Protein AF-A0A842PB74-F1 (afdb_monomer)

Secondary structure (DSSP, 8-state):
---S-TTHHHHHHHHHHHHHHHIIIIIIT-TTTTTTTSSSPTTEEE-HHHHHHHHTT----TTTTEEESSS--HHHHHHHHHHHHHHHHHHHHHHS-----------HHHHHHHHHTT-S---------

Structure (mmCIF, N/CA/C/O backbone):
data_AF-A0A842PB74-F1
#
_entry.id   AF-A0A842PB74-F1
#
loop_
_atom_site.group_PDB
_atom_site.id
_atom_site.type_symbol
_atom_site.label_atom_id
_atom_site.label_alt_id
_atom_site.label_comp_id
_atom_site.label_asym_id
_atom_site.label_entity_id
_atom_site.label_seq_id
_atom_site.pdbx_PDB_ins_code
_atom_site.Cartn_x
_atom_site.Cartn_y
_atom_site.Cartn_z
_atom_site.occupancy
_atom_site.B_iso_or_equiv
_atom_site.auth_seq_id
_atom_site.auth_comp_id
_atom_site.auth_asym_id
_atom_site.auth_atom_id
_atom_site.pdbx_PDB_model_num
ATOM 1 N N . MET A 1 1 ? -29.429 -6.306 19.515 1.00 46.97 1 MET A N 1
ATOM 2 C CA . MET A 1 1 ? -29.086 -6.048 18.100 1.00 46.97 1 MET A CA 1
ATOM 3 C C . MET A 1 1 ? -27.873 -6.904 17.783 1.00 46.97 1 MET A C 1
ATOM 5 O O . MET A 1 1 ? -26.848 -6.695 18.416 1.00 46.97 1 MET A O 1
ATOM 9 N N . GLU A 1 2 ? -27.993 -7.893 16.896 1.00 45.75 2 GLU A N 1
ATOM 10 C CA . GLU A 1 2 ? -26.841 -8.689 16.450 1.00 45.75 2 GLU A CA 1
ATOM 11 C C . GLU A 1 2 ? -25.782 -7.788 15.799 1.00 45.75 2 GLU A C 1
ATOM 13 O O . GLU A 1 2 ? -26.094 -6.897 15.002 1.00 45.75 2 GLU A O 1
ATOM 18 N N . ARG A 1 3 ? -24.510 -8.011 16.144 1.00 55.44 3 ARG A N 1
ATOM 19 C CA . ARG A 1 3 ? -23.367 -7.341 15.514 1.00 55.44 3 ARG A CA 1
ATOM 20 C C . ARG A 1 3 ? -23.298 -7.771 14.049 1.00 55.44 3 ARG A C 1
ATOM 22 O O . ARG A 1 3 ? -22.819 -8.858 13.754 1.00 55.44 3 ARG A O 1
ATOM 29 N N . ARG A 1 4 ? -23.727 -6.908 13.122 1.00 57.62 4 ARG A N 1
ATOM 30 C CA . ARG A 1 4 ? -23.711 -7.231 11.684 1.00 57.62 4 ARG A CA 1
ATOM 31 C C . ARG A 1 4 ? -22.287 -7.459 11.140 1.00 57.62 4 ARG A C 1
ATOM 33 O O . ARG A 1 4 ? -22.146 -8.208 10.187 1.00 57.62 4 ARG A O 1
ATOM 40 N N . TYR A 1 5 ? -21.243 -6.881 11.765 1.00 62.47 5 TYR A N 1
ATOM 41 C CA . TYR A 1 5 ? -19.832 -7.047 11.355 1.00 62.47 5 TYR A CA 1
ATOM 42 C C . TYR A 1 5 ? -18.821 -6.913 12.522 1.00 62.47 5 TYR A C 1
ATOM 44 O O . TYR A 1 5 ? -18.108 -5.912 12.608 1.00 62.47 5 TYR A O 1
ATOM 52 N N . PRO A 1 6 ? -18.692 -7.910 13.419 1.00 65.00 6 PRO A N 1
ATOM 53 C CA . PRO A 1 6 ? -17.820 -7.824 14.602 1.00 65.00 6 PRO A CA 1
ATOM 54 C C . PRO A 1 6 ? -16.317 -7.703 14.283 1.00 65.00 6 PRO A C 1
ATOM 56 O O . PRO A 1 6 ? -15.536 -7.313 15.144 1.00 65.00 6 PRO A O 1
ATOM 59 N N . ASN A 1 7 ? -15.901 -8.019 13.052 1.00 80.25 7 ASN A N 1
ATOM 60 C CA . ASN A 1 7 ? -14.490 -8.129 12.669 1.00 80.25 7 ASN A CA 1
ATOM 61 C C . ASN A 1 7 ? -14.027 -7.077 11.649 1.00 80.25 7 ASN A C 1
ATOM 63 O O . ASN A 1 7 ? -12.907 -7.181 11.149 1.00 80.25 7 ASN A O 1
ATOM 67 N N . ILE A 1 8 ? -14.842 -6.062 11.339 1.00 86.56 8 ILE A N 1
ATOM 68 C CA . ILE A 1 8 ? -14.505 -5.092 10.284 1.00 86.56 8 ILE A CA 1
ATOM 69 C C . ILE A 1 8 ? -13.214 -4.317 10.584 1.00 86.56 8 ILE A C 1
ATOM 71 O O . ILE A 1 8 ? -12.393 -4.128 9.692 1.00 86.56 8 ILE A O 1
ATOM 75 N N . GLY A 1 9 ? -12.978 -3.965 11.854 1.00 87.69 9 GLY A N 1
ATOM 76 C CA . GLY A 1 9 ? -11.744 -3.301 12.279 1.00 87.69 9 GLY A CA 1
ATOM 77 C C . GLY A 1 9 ? -10.500 -4.177 12.103 1.00 87.69 9 GLY A C 1
ATOM 78 O O . GLY A 1 9 ? -9.473 -3.705 11.623 1.00 87.69 9 GLY A O 1
ATOM 79 N N . LYS A 1 10 ? -10.604 -5.474 12.423 1.00 90.06 10 LYS A N 1
ATOM 80 C CA . LYS A 1 10 ? -9.505 -6.443 12.261 1.00 90.06 10 LYS A CA 1
ATOM 81 C C . LYS A 1 10 ? -9.187 -6.692 10.787 1.00 90.06 10 LYS A C 1
ATOM 83 O O . LYS A 1 10 ? -8.019 -6.712 10.411 1.00 90.06 10 LYS A O 1
ATOM 88 N N . LEU A 1 11 ? -10.218 -6.845 9.954 1.00 92.31 11 LEU A N 1
ATOM 89 C CA . LEU A 1 11 ? -10.051 -7.029 8.513 1.00 92.31 11 LEU A CA 1
ATOM 90 C C . LEU A 1 11 ? -9.401 -5.799 7.869 1.00 92.31 11 LEU A C 1
ATOM 92 O O . LEU A 1 11 ? -8.438 -5.935 7.120 1.00 92.31 11 LEU A O 1
ATOM 96 N N . ALA A 1 12 ? -9.889 -4.600 8.197 1.00 93.62 12 ALA A N 1
ATOM 97 C CA . ALA A 1 12 ? -9.322 -3.354 7.691 1.00 93.62 12 ALA A CA 1
ATOM 98 C C . ALA A 1 12 ? -7.859 -3.168 8.127 1.00 93.62 12 ALA A C 1
ATOM 100 O O . ALA A 1 12 ? -7.034 -2.738 7.321 1.00 93.62 12 ALA A O 1
ATOM 101 N N . LEU A 1 13 ? -7.515 -3.558 9.363 1.00 94.69 13 LEU A N 1
ATOM 102 C CA . LEU A 1 13 ? -6.134 -3.532 9.846 1.00 94.69 13 LEU A CA 1
ATOM 103 C C . LEU A 1 13 ? -5.237 -4.467 9.030 1.00 94.69 13 LEU A C 1
ATOM 105 O O . LEU A 1 13 ? -4.157 -4.061 8.609 1.00 94.69 13 LEU A O 1
ATOM 109 N N . LEU A 1 14 ? -5.692 -5.697 8.779 1.00 95.31 14 LEU A N 1
ATOM 110 C CA . LEU A 1 14 ? -4.938 -6.671 7.992 1.00 95.31 14 LEU A CA 1
ATOM 111 C C . LEU A 1 14 ? -4.679 -6.158 6.570 1.00 95.31 14 LEU A C 1
ATOM 113 O O . LEU A 1 14 ? -3.546 -6.223 6.101 1.00 95.31 14 LEU A O 1
ATOM 117 N N . ILE A 1 15 ? -5.691 -5.569 5.926 1.00 95.50 15 ILE A N 1
ATOM 118 C CA . ILE A 1 15 ? -5.545 -4.952 4.600 1.00 95.50 15 ILE A CA 1
ATOM 119 C C . ILE A 1 15 ? -4.518 -3.812 4.637 1.00 95.50 15 ILE A C 1
ATOM 121 O O . ILE A 1 15 ? -3.639 -3.758 3.777 1.00 95.50 15 ILE A O 1
ATOM 125 N N . SER A 1 16 ? -4.591 -2.934 5.642 1.00 96.38 16 SER A N 1
ATOM 126 C CA . SER A 1 16 ? -3.650 -1.819 5.796 1.00 96.38 16 SER A CA 1
ATOM 127 C C . SER A 1 16 ? -2.206 -2.303 5.971 1.00 96.38 16 SER A C 1
ATOM 129 O O . SER A 1 16 ? -1.299 -1.811 5.300 1.00 96.38 16 SER A O 1
ATOM 131 N N . ILE A 1 17 ? -1.990 -3.340 6.788 1.00 96.12 17 ILE A N 1
ATOM 132 C CA . ILE A 1 17 ? -0.674 -3.975 6.961 1.00 96.12 17 ILE A CA 1
ATOM 133 C C . ILE A 1 17 ? -0.177 -4.564 5.636 1.00 96.12 17 ILE A C 1
ATOM 135 O O . ILE A 1 17 ? 0.979 -4.357 5.270 1.00 96.12 17 ILE A O 1
ATOM 139 N N . SER A 1 18 ? -1.030 -5.265 4.886 1.00 94.31 18 SER A N 1
ATOM 140 C CA 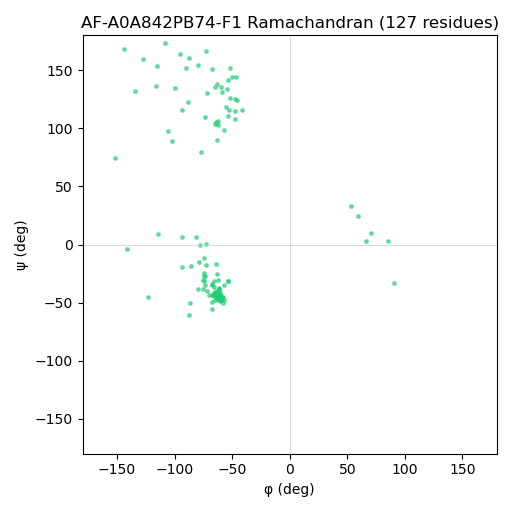. SER A 1 18 ? -0.650 -5.808 3.578 1.00 94.31 18 SER A CA 1
ATOM 141 C C . SER A 1 18 ? -0.258 -4.709 2.586 1.00 94.31 18 SER A C 1
ATOM 143 O O . SER A 1 18 ? 0.723 -4.864 1.861 1.00 94.31 18 SER A O 1
ATOM 145 N N . GLN A 1 19 ? -0.974 -3.581 2.572 1.00 94.75 19 GLN A N 1
ATOM 146 C CA . GLN A 1 19 ? -0.645 -2.429 1.725 1.00 94.75 19 GLN A CA 1
ATOM 147 C C . GLN A 1 19 ? 0.686 -1.787 2.135 1.00 94.75 19 GLN A C 1
ATOM 149 O O . GLN A 1 19 ? 1.511 -1.498 1.267 1.00 94.75 19 GLN A O 1
ATOM 154 N N . PHE A 1 20 ? 0.928 -1.632 3.440 1.00 95.25 20 PHE A N 1
ATOM 155 C CA . PHE A 1 20 ? 2.206 -1.156 3.971 1.00 95.25 20 PHE A CA 1
ATOM 156 C C . PHE A 1 20 ? 3.368 -2.052 3.530 1.00 95.25 20 PHE A C 1
ATOM 158 O O . PHE A 1 20 ? 4.353 -1.561 2.978 1.00 95.25 20 PHE A O 1
ATOM 165 N N . LEU A 1 21 ? 3.234 -3.369 3.710 1.00 94.00 21 LEU A N 1
ATOM 166 C CA . LEU A 1 21 ? 4.244 -4.335 3.276 1.00 94.00 21 LEU A CA 1
ATOM 167 C C . LEU A 1 21 ? 4.449 -4.295 1.760 1.00 94.00 21 LEU A C 1
ATOM 169 O O . LEU A 1 21 ? 5.585 -4.373 1.306 1.00 94.00 21 LEU A O 1
ATOM 173 N N . GLY A 1 22 ? 3.385 -4.115 0.976 1.00 91.38 22 GLY A N 1
ATOM 174 C CA . GLY A 1 22 ? 3.485 -3.928 -0.469 1.00 91.38 22 GLY A CA 1
ATOM 175 C C . GLY A 1 22 ? 4.325 -2.704 -0.840 1.00 91.38 22 GLY A C 1
ATOM 176 O O . GLY A 1 22 ? 5.241 -2.812 -1.651 1.00 91.38 22 GLY A O 1
ATOM 177 N N . ILE A 1 23 ? 4.074 -1.551 -0.217 1.00 92.56 23 ILE A N 1
ATOM 178 C CA . ILE A 1 23 ? 4.850 -0.324 -0.463 1.00 92.56 23 ILE A CA 1
ATOM 179 C C . ILE A 1 23 ? 6.308 -0.502 -0.026 1.00 92.56 23 ILE A C 1
ATOM 181 O O . ILE A 1 23 ? 7.218 -0.135 -0.766 1.00 92.56 23 ILE A O 1
ATOM 185 N N . LEU A 1 24 ? 6.545 -1.087 1.146 1.00 92.25 24 LEU A N 1
ATOM 186 C CA . LEU A 1 24 ? 7.890 -1.272 1.681 1.00 92.25 24 LEU A CA 1
ATOM 187 C C . LEU A 1 24 ? 8.702 -2.273 0.848 1.00 92.25 24 LEU A C 1
ATOM 189 O O . LEU A 1 24 ? 9.784 -1.946 0.365 1.00 92.25 24 LEU A O 1
ATOM 193 N N . LEU A 1 25 ? 8.183 -3.487 0.669 1.00 91.06 25 LEU A N 1
ATOM 194 C CA . LEU A 1 25 ? 8.918 -4.592 0.055 1.00 91.06 25 LEU A CA 1
ATOM 195 C C . LEU A 1 25 ? 9.044 -4.438 -1.462 1.00 91.06 25 LEU A C 1
ATOM 197 O O . LEU A 1 25 ? 10.096 -4.764 -2.004 1.00 91.06 25 LEU A O 1
ATOM 201 N N . ASN A 1 26 ? 8.008 -3.943 -2.144 1.00 90.38 26 ASN A N 1
ATOM 202 C CA . ASN A 1 26 ? 8.068 -3.682 -3.583 1.00 90.38 26 ASN A CA 1
ATOM 203 C C . ASN A 1 26 ? 8.612 -2.280 -3.852 1.00 90.38 26 ASN A C 1
ATOM 205 O O . ASN A 1 26 ? 9.655 -2.130 -4.473 1.00 90.38 26 ASN A O 1
ATOM 209 N N . GLY A 1 27 ? 7.920 -1.251 -3.363 1.00 87.38 27 GLY A N 1
ATOM 210 C CA . GLY A 1 27 ? 8.163 0.137 -3.754 1.00 87.38 27 GLY A CA 1
ATOM 211 C C . GLY A 1 27 ? 9.504 0.705 -3.295 1.00 87.38 27 GLY A C 1
ATOM 212 O O . GLY A 1 27 ? 10.244 1.273 -4.099 1.00 87.38 27 GLY A O 1
ATOM 213 N N . ILE A 1 28 ? 9.822 0.540 -2.010 1.00 88.31 28 ILE A N 1
ATOM 214 C CA . ILE A 1 28 ? 11.026 1.114 -1.392 1.00 88.31 28 ILE A CA 1
ATOM 215 C C . ILE A 1 28 ? 12.229 0.189 -1.571 1.00 88.31 28 ILE A C 1
ATOM 217 O O . ILE A 1 28 ? 13.282 0.640 -2.009 1.00 88.31 28 ILE A O 1
ATOM 221 N N . LEU A 1 29 ? 12.078 -1.095 -1.234 1.00 87.50 29 LEU A N 1
ATOM 222 C CA . LEU A 1 29 ? 13.207 -2.024 -1.170 1.00 87.50 29 LEU A CA 1
ATOM 223 C C . LEU A 1 29 ? 13.442 -2.812 -2.469 1.00 87.50 29 LEU A C 1
ATOM 225 O O . LEU A 1 29 ? 14.527 -3.361 -2.643 1.00 87.50 29 LEU A O 1
ATOM 229 N N . GLY A 1 30 ? 12.453 -2.914 -3.366 1.00 84.44 30 GLY A N 1
ATOM 230 C CA . GLY A 1 30 ? 12.575 -3.724 -4.589 1.00 84.44 30 GLY A CA 1
ATOM 231 C C . GLY A 1 30 ? 12.846 -5.213 -4.321 1.00 84.44 30 GLY A C 1
ATOM 232 O O . GLY A 1 30 ? 13.440 -5.908 -5.145 1.00 84.44 30 GLY A O 1
ATOM 233 N N . LEU A 1 31 ? 12.462 -5.707 -3.140 1.00 82.81 31 LEU A N 1
ATOM 234 C CA . LEU A 1 31 ? 12.681 -7.088 -2.705 1.00 82.81 31 LEU A CA 1
ATOM 235 C C . LEU A 1 31 ? 11.663 -8.041 -3.315 1.00 82.81 31 LEU A C 1
ATOM 237 O O . LEU A 1 31 ? 12.005 -9.163 -3.673 1.00 82.81 31 LEU A O 1
ATOM 241 N N . PHE A 1 32 ? 10.413 -7.609 -3.445 1.00 76.94 32 PHE A N 1
ATOM 242 C CA . PHE A 1 32 ? 9.342 -8.455 -3.953 1.00 76.94 32 PHE A CA 1
ATOM 243 C C . PHE A 1 32 ? 8.508 -7.707 -4.991 1.00 76.94 32 PHE A C 1
ATOM 245 O O . PHE A 1 32 ? 8.075 -6.601 -4.694 1.00 76.94 32 PHE A O 1
ATOM 252 N N . PRO A 1 33 ? 8.208 -8.301 -6.160 1.00 74.06 33 PRO A N 1
ATOM 253 C CA . PRO A 1 33 ? 8.552 -9.663 -6.574 1.00 74.06 33 PRO A CA 1
ATOM 254 C C . PRO A 1 33 ? 9.951 -9.809 -7.201 1.00 74.06 33 PRO A C 1
ATOM 256 O O . PRO A 1 33 ? 10.453 -10.928 -7.229 1.00 74.06 33 PRO A O 1
ATOM 259 N N . ALA A 1 34 ? 10.602 -8.732 -7.666 1.00 75.94 34 ALA A N 1
ATOM 260 C CA . ALA A 1 34 ? 11.858 -8.816 -8.434 1.00 75.94 34 ALA A CA 1
ATOM 261 C C . ALA A 1 34 ? 12.991 -9.548 -7.698 1.00 75.94 34 ALA A C 1
ATOM 263 O O . ALA A 1 34 ? 13.632 -10.424 -8.261 1.00 75.94 34 ALA A O 1
ATOM 264 N N . GLY A 1 35 ? 13.228 -9.212 -6.428 1.00 68.56 35 GLY A N 1
ATOM 265 C CA . GLY A 1 35 ? 14.336 -9.767 -5.649 1.00 68.56 35 GLY A CA 1
ATOM 266 C C . GLY A 1 35 ? 14.154 -11.215 -5.182 1.00 68.56 35 GLY A C 1
ATOM 267 O O . GLY A 1 35 ? 15.127 -11.802 -4.711 1.00 68.56 35 GLY A O 1
ATOM 268 N N . LEU A 1 36 ? 12.949 -11.787 -5.301 1.00 70.25 36 LEU A N 1
ATOM 269 C CA . LEU A 1 36 ? 12.617 -13.109 -4.753 1.00 70.25 36 LEU A CA 1
ATOM 270 C C . LEU A 1 36 ? 12.108 -14.109 -5.796 1.00 70.25 36 LEU A C 1
ATOM 272 O O . LEU A 1 36 ? 12.517 -15.265 -5.760 1.00 70.25 36 LEU A O 1
ATOM 276 N N . ILE A 1 37 ? 11.203 -13.701 -6.689 1.00 73.12 37 ILE A N 1
ATOM 277 C CA . ILE A 1 37 ? 10.473 -14.632 -7.575 1.00 73.12 37 ILE A CA 1
ATOM 278 C C . ILE A 1 37 ? 10.249 -14.108 -9.003 1.00 73.12 37 ILE A C 1
ATOM 280 O O . ILE A 1 37 ? 9.669 -14.807 -9.829 1.00 73.12 37 ILE A O 1
ATOM 284 N N . GLY A 1 38 ? 10.643 -12.869 -9.298 1.00 66.81 38 GLY A N 1
ATOM 285 C CA . GLY A 1 38 ? 10.405 -12.222 -10.585 1.00 66.81 38 GLY A CA 1
ATOM 286 C C . GLY A 1 38 ? 11.578 -12.351 -11.556 1.00 66.81 38 GLY A C 1
ATOM 287 O O . GLY A 1 38 ? 12.709 -12.607 -11.164 1.00 66.81 3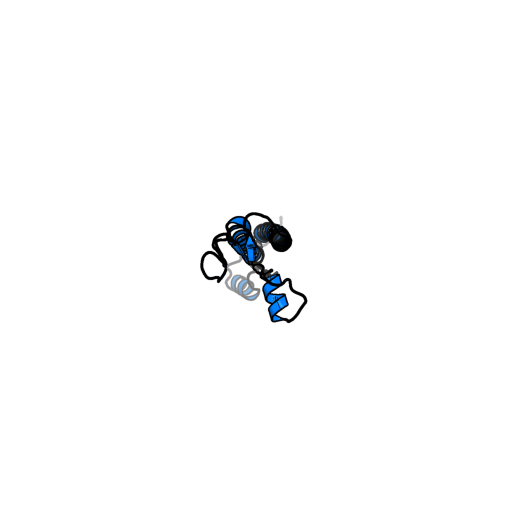8 GLY A O 1
ATOM 288 N N . SER A 1 39 ? 11.310 -12.082 -12.833 1.00 70.69 39 SER A N 1
ATOM 289 C CA . SER A 1 39 ? 12.334 -11.911 -13.874 1.00 70.69 39 SER A CA 1
ATOM 290 C C . SER A 1 39 ? 12.965 -10.507 -13.885 1.00 70.69 39 SER A C 1
ATOM 292 O O . SER A 1 39 ? 13.666 -10.160 -14.832 1.00 70.69 39 SER A O 1
ATOM 294 N N . GLY A 1 40 ? 12.635 -9.665 -12.901 1.00 70.31 40 GLY A N 1
ATOM 295 C CA . GLY A 1 40 ? 13.190 -8.323 -12.750 1.00 70.31 40 GLY A CA 1
ATOM 296 C C . GLY A 1 40 ? 14.579 -8.364 -12.118 1.00 70.31 40 GLY A C 1
ATOM 297 O O . GLY A 1 40 ? 14.911 -9.288 -11.376 1.00 70.31 40 GLY A O 1
ATOM 298 N N . SER A 1 41 ? 15.393 -7.349 -12.384 1.00 78.50 41 SER A N 1
ATOM 299 C CA . SER A 1 41 ? 16.695 -7.199 -11.730 1.00 78.50 41 SER A CA 1
ATOM 300 C C . SER A 1 41 ? 16.521 -6.886 -10.241 1.00 78.50 41 SER A C 1
ATOM 302 O O . SER A 1 41 ? 15.548 -6.251 -9.830 1.00 78.50 41 SER A O 1
ATOM 304 N N . ARG A 1 42 ? 17.490 -7.289 -9.407 1.00 75.50 42 ARG A N 1
ATOM 305 C CA . ARG A 1 42 ? 17.513 -6.897 -7.987 1.00 75.50 42 ARG A CA 1
ATOM 306 C C . ARG A 1 42 ? 17.436 -5.374 -7.857 1.00 75.50 42 ARG A C 1
ATOM 308 O O . ARG A 1 42 ? 18.164 -4.666 -8.545 1.00 75.50 42 ARG A O 1
ATOM 315 N N . GLY A 1 43 ? 16.574 -4.889 -6.963 1.00 81.56 43 GLY A N 1
ATOM 316 C CA . GLY A 1 43 ? 16.339 -3.454 -6.771 1.00 81.56 43 GLY A CA 1
ATOM 317 C C . GLY A 1 43 ? 15.302 -2.854 -7.723 1.00 81.56 43 GLY A C 1
ATOM 318 O O . GLY A 1 43 ? 15.042 -1.656 -7.652 1.00 81.56 43 GLY A O 1
ATOM 319 N N . GLN A 1 44 ? 14.677 -3.665 -8.581 1.00 86.44 44 GLN A N 1
ATOM 320 C CA . GLN A 1 44 ? 13.506 -3.247 -9.341 1.00 86.44 44 GLN A CA 1
ATOM 321 C C . GLN A 1 44 ? 12.219 -3.559 -8.585 1.00 86.44 44 GLN A C 1
ATOM 323 O O . GLN A 1 44 ? 12.121 -4.511 -7.813 1.00 86.44 44 GLN A O 1
ATOM 328 N N . LYS A 1 45 ? 11.197 -2.759 -8.853 1.00 89.81 45 LYS A N 1
ATOM 329 C CA . LYS A 1 45 ? 9.840 -2.968 -8.364 1.00 89.81 45 LYS A CA 1
ATOM 330 C C . LYS A 1 45 ? 8.885 -3.240 -9.511 1.00 89.81 45 LYS A C 1
ATOM 332 O O . LYS A 1 45 ? 9.104 -2.795 -10.639 1.00 89.81 45 LYS A O 1
ATOM 337 N N . PHE A 1 46 ? 7.814 -3.952 -9.195 1.00 89.62 46 PHE A N 1
ATOM 338 C CA . PHE A 1 46 ? 6.816 -4.405 -10.148 1.00 89.62 46 PHE A CA 1
ATOM 339 C C . PHE A 1 46 ? 5.563 -3.525 -10.162 1.00 89.62 46 PHE A C 1
ATOM 341 O O . PHE A 1 46 ? 4.979 -3.216 -9.115 1.00 89.62 46 PHE A O 1
ATOM 348 N N . HIS A 1 47 ? 5.101 -3.194 -11.365 1.00 89.25 47 HIS A N 1
ATOM 349 C CA . HIS A 1 47 ? 3.881 -2.427 -11.619 1.00 89.25 47 HIS A CA 1
ATOM 350 C C . HIS A 1 47 ? 2.739 -3.346 -12.049 1.00 89.25 47 HIS A C 1
ATOM 352 O O . HIS A 1 47 ? 2.508 -3.569 -13.240 1.00 89.25 47 HIS A O 1
ATOM 358 N N . ILE A 1 48 ? 1.985 -3.858 -11.072 1.00 87.19 48 ILE A N 1
ATOM 359 C CA . ILE A 1 48 ? 0.860 -4.774 -11.317 1.00 87.19 48 ILE A CA 1
ATOM 360 C C . ILE A 1 48 ? -0.192 -4.174 -12.258 1.00 87.19 48 ILE A C 1
ATOM 362 O O . ILE A 1 48 ? -0.749 -4.886 -13.090 1.00 87.19 48 ILE A O 1
ATOM 366 N N . LEU A 1 49 ? -0.438 -2.861 -12.190 1.00 87.81 49 LEU A N 1
ATOM 367 C CA . LEU A 1 49 ? -1.418 -2.215 -13.066 1.00 87.81 49 LEU A CA 1
ATOM 368 C C . LEU A 1 49 ? -0.988 -2.252 -14.534 1.00 87.81 49 LEU A C 1
ATOM 370 O O . LEU A 1 49 ? -1.832 -2.439 -15.408 1.00 87.81 49 LEU A O 1
ATOM 374 N N . GLN A 1 50 ? 0.310 -2.105 -14.812 1.00 88.94 50 GLN A N 1
ATOM 375 C CA . GLN A 1 50 ? 0.826 -2.238 -16.175 1.00 88.94 50 GLN A CA 1
ATOM 376 C C . GLN A 1 50 ? 0.670 -3.680 -16.655 1.00 88.94 50 GLN A C 1
ATOM 378 O O . GLN A 1 50 ? 0.182 -3.902 -17.760 1.00 88.94 50 GLN A O 1
ATOM 383 N N . TYR A 1 51 ? 0.996 -4.657 -15.804 1.00 88.12 51 TYR A N 1
ATOM 384 C CA . TYR A 1 51 ? 0.878 -6.078 -16.135 1.00 88.12 51 TYR A CA 1
ATOM 385 C C . TYR A 1 51 ? -0.564 -6.487 -16.465 1.00 88.12 51 TYR A C 1
ATOM 387 O O . TYR A 1 51 ? -0.814 -7.171 -17.459 1.00 88.12 51 TYR A O 1
ATOM 395 N N . ILE A 1 52 ? -1.533 -6.009 -15.678 1.00 89.75 52 ILE A N 1
ATOM 396 C CA . ILE A 1 52 ? -2.958 -6.236 -15.946 1.00 89.75 52 ILE A CA 1
ATOM 397 C C . ILE A 1 52 ? -3.369 -5.578 -17.268 1.00 89.75 52 ILE A C 1
ATOM 399 O O . ILE A 1 52 ? -4.049 -6.214 -18.067 1.00 89.75 52 ILE A O 1
ATOM 403 N N . ARG A 1 53 ? -2.941 -4.336 -17.537 1.00 90.75 53 ARG A N 1
ATOM 404 C CA . ARG A 1 53 ? -3.249 -3.658 -18.810 1.00 90.75 53 ARG A CA 1
ATOM 405 C C . ARG A 1 53 ? -2.738 -4.447 -20.009 1.00 90.75 53 ARG A C 1
ATOM 407 O O . ARG A 1 53 ? -3.505 -4.651 -20.941 1.00 90.75 53 ARG A O 1
ATOM 414 N N . GLN A 1 54 ? -1.503 -4.943 -19.953 1.00 89.19 54 GLN A N 1
ATOM 415 C CA . GLN A 1 54 ? -0.959 -5.805 -21.002 1.00 89.19 54 GLN A CA 1
ATOM 416 C C . GLN A 1 54 ? -1.784 -7.090 -21.158 1.00 89.19 54 GLN A C 1
ATOM 418 O O . GLN A 1 54 ? -2.150 -7.449 -22.272 1.00 89.19 54 GLN A O 1
ATOM 423 N N . SER A 1 55 ? -2.127 -7.749 -20.047 1.00 90.50 55 SER A N 1
ATOM 424 C CA . SER A 1 55 ? -2.910 -8.996 -20.054 1.00 90.50 55 SER A CA 1
ATOM 425 C C . SER A 1 55 ? -4.312 -8.816 -20.649 1.00 90.50 55 SER A C 1
ATOM 427 O O . SER A 1 55 ? -4.857 -9.735 -21.250 1.00 90.50 55 SER A O 1
ATOM 429 N N . LEU A 1 56 ? -4.889 -7.623 -20.495 1.00 94.31 56 LEU A N 1
ATOM 430 C CA . LEU A 1 56 ? -6.193 -7.243 -21.041 1.00 94.31 56 LEU A CA 1
ATOM 431 C C . LEU A 1 56 ? -6.101 -6.555 -22.414 1.00 94.31 56 LEU A C 1
ATOM 433 O O . LEU A 1 56 ? -7.113 -6.064 -22.910 1.00 94.31 56 LEU A O 1
ATOM 437 N N . ASN A 1 57 ? -4.909 -6.490 -23.015 1.00 91.38 57 ASN A N 1
ATOM 438 C CA . ASN A 1 57 ? -4.639 -5.791 -24.274 1.00 91.38 57 ASN A CA 1
ATOM 439 C C . ASN A 1 57 ? -5.099 -4.312 -24.282 1.00 91.38 57 ASN A C 1
ATOM 441 O O . ASN A 1 57 ? -5.541 -3.773 -25.296 1.00 91.38 57 ASN A O 1
ATOM 445 N N . LEU A 1 58 ? -5.020 -3.658 -23.121 1.00 92.88 58 LEU A N 1
ATOM 446 C CA . LEU A 1 58 ? -5.261 -2.227 -22.936 1.00 92.88 58 LEU A CA 1
ATOM 447 C C . LEU A 1 58 ? -3.965 -1.439 -23.170 1.00 92.88 58 LEU A C 1
ATOM 449 O O . LEU A 1 58 ? -2.888 -2.010 -23.020 1.00 92.88 58 LEU A O 1
ATOM 453 N N . PRO A 1 59 ? -4.020 -0.119 -23.436 1.00 91.69 59 PRO A N 1
ATOM 454 C CA . PRO A 1 59 ? -2.817 0.699 -23.577 1.00 91.69 59 PRO A CA 1
ATOM 455 C C . PRO A 1 59 ? -1.860 0.553 -22.382 1.00 91.69 59 PRO A C 1
ATOM 457 O O . PRO A 1 59 ? -2.184 0.926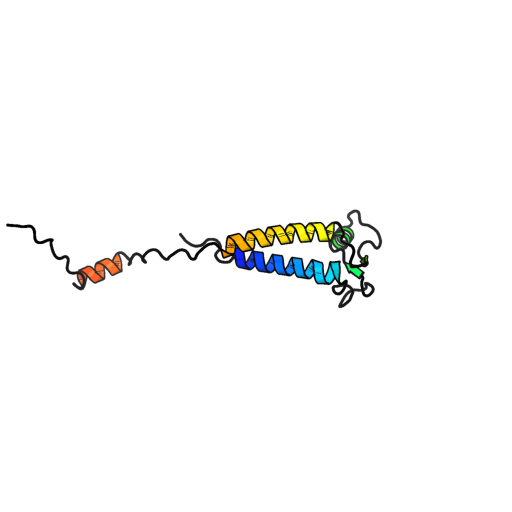 -21.248 1.00 91.69 59 PRO A O 1
ATOM 460 N N . TYR A 1 60 ? -0.669 0.020 -22.648 1.00 88.19 60 TYR A N 1
ATOM 461 C CA . TYR A 1 60 ? 0.396 -0.200 -21.672 1.00 88.19 60 TYR A CA 1
ATOM 462 C C . TYR A 1 60 ? 1.702 0.431 -22.163 1.00 88.19 60 TYR A C 1
ATOM 464 O O . TYR A 1 60 ? 1.880 0.694 -23.352 1.00 88.19 60 TYR A O 1
ATOM 472 N N . LYS A 1 61 ? 2.628 0.693 -21.238 1.00 84.06 61 LYS A N 1
ATOM 473 C CA . LYS A 1 61 ? 3.988 1.118 -21.590 1.00 84.06 61 LYS A CA 1
ATOM 474 C C . LYS A 1 61 ? 4.855 -0.124 -21.779 1.00 84.06 61 LYS A C 1
ATOM 476 O O . LYS A 1 61 ? 4.974 -0.916 -20.846 1.00 84.06 61 LYS A O 1
ATOM 481 N N . GLU A 1 62 ? 5.469 -0.286 -22.947 1.00 81.38 62 GLU A N 1
ATOM 482 C CA . GLU A 1 62 ? 6.399 -1.391 -23.201 1.00 81.38 62 GLU A CA 1
ATOM 483 C C . GLU A 1 62 ? 7.574 -1.347 -22.208 1.00 81.38 62 GLU A C 1
ATOM 485 O O . GLU A 1 62 ? 8.116 -0.280 -21.914 1.00 81.38 62 GLU A O 1
ATOM 490 N N . GLY A 1 63 ? 7.886 -2.489 -21.588 1.00 78.88 63 GLY A N 1
ATOM 491 C CA . GLY A 1 63 ? 8.850 -2.571 -20.482 1.00 78.88 63 GLY A CA 1
ATOM 492 C C . GLY A 1 63 ? 8.422 -1.861 -19.186 1.00 78.88 63 GLY A C 1
ATOM 493 O O . GLY A 1 63 ? 9.173 -1.857 -18.217 1.00 78.88 63 GLY A O 1
ATOM 494 N N . GLY A 1 64 ? 7.215 -1.291 -19.116 1.00 81.94 64 GLY A N 1
ATOM 495 C CA . GLY A 1 64 ? 6.732 -0.497 -17.981 1.00 81.94 64 GLY A CA 1
ATOM 496 C C . GLY A 1 64 ? 6.394 -1.294 -16.717 1.00 81.94 64 GLY A C 1
ATOM 497 O O . GLY A 1 64 ? 5.953 -0.704 -15.734 1.00 81.94 64 GLY A O 1
ATOM 498 N N . PHE A 1 65 ? 6.568 -2.616 -16.735 1.00 84.81 65 PHE A N 1
ATOM 499 C CA . PHE A 1 65 ? 6.317 -3.498 -15.590 1.00 84.81 65 PHE A CA 1
ATOM 500 C C . PHE A 1 65 ? 7.392 -3.376 -14.519 1.00 84.81 65 PHE A C 1
ATOM 502 O O . PHE A 1 65 ? 7.097 -3.617 -13.352 1.00 84.81 65 PHE A O 1
ATOM 509 N N . TRP A 1 66 ? 8.606 -2.990 -14.910 1.00 87.75 66 TRP A N 1
ATOM 510 C CA . TRP A 1 66 ? 9.744 -2.840 -14.017 1.00 87.75 66 TRP A CA 1
ATOM 511 C C . TRP A 1 66 ? 10.187 -1.384 -13.974 1.00 87.75 66 TRP A C 1
ATOM 513 O O . TRP A 1 66 ? 10.277 -0.709 -14.999 1.00 87.75 66 TRP A O 1
ATOM 523 N N . SER A 1 67 ? 10.479 -0.897 -12.777 1.00 87.31 67 SER A N 1
ATOM 524 C CA . SER A 1 67 ? 11.198 0.361 -12.592 1.00 87.31 67 SER A CA 1
ATOM 525 C C . SER A 1 67 ? 12.117 0.253 -11.390 1.00 87.31 67 SER A C 1
ATOM 527 O O . SER A 1 67 ? 11.960 -0.655 -10.574 1.00 87.31 67 SER A O 1
ATOM 529 N N . ASP A 1 68 ? 13.013 1.217 -11.233 1.00 87.56 68 ASP A N 1
ATOM 530 C CA . ASP A 1 68 ? 13.868 1.280 -10.053 1.00 87.56 68 ASP A CA 1
ATOM 531 C C . ASP A 1 68 ? 13.030 1.490 -8.787 1.00 87.56 68 ASP A C 1
ATOM 533 O O . ASP A 1 68 ? 12.048 2.250 -8.778 1.00 87.56 68 ASP A O 1
ATOM 537 N N . ALA A 1 69 ? 13.391 0.768 -7.728 1.00 85.62 69 ALA A N 1
ATOM 538 C CA . ALA A 1 69 ? 12.819 0.955 -6.404 1.00 85.62 69 ALA A CA 1
ATOM 539 C C . ALA A 1 69 ? 13.325 2.258 -5.756 1.00 85.62 69 ALA A C 1
ATOM 541 O O . ALA A 1 69 ? 14.248 2.916 -6.236 1.00 85.62 69 ALA A O 1
ATOM 542 N N . GLY A 1 70 ? 12.674 2.673 -4.673 1.00 82.62 70 GLY A N 1
ATOM 543 C CA . GLY A 1 70 ? 13.020 3.870 -3.901 1.00 82.62 70 GLY A CA 1
ATOM 544 C C . GLY A 1 70 ? 12.308 5.148 -4.356 1.00 82.62 70 GLY A C 1
ATOM 545 O O . GLY A 1 70 ? 11.934 5.963 -3.516 1.00 82.62 70 GLY A O 1
ATOM 546 N N . SER A 1 71 ? 12.027 5.311 -5.652 1.00 85.44 71 SER A N 1
ATOM 547 C CA . SER A 1 71 ? 11.284 6.479 -6.163 1.00 85.44 71 SER A CA 1
ATOM 548 C C . SER A 1 71 ? 9.792 6.191 -6.263 1.00 85.44 71 SER A C 1
ATOM 550 O O . SER A 1 71 ? 9.406 5.366 -7.078 1.00 85.44 71 SER A O 1
ATOM 552 N N . PHE A 1 72 ? 8.926 6.866 -5.507 1.00 83.50 72 PHE A N 1
ATOM 553 C CA . PHE A 1 72 ? 7.478 6.607 -5.553 1.00 83.50 72 PHE A CA 1
ATOM 554 C C . PHE A 1 72 ? 6.858 6.950 -6.916 1.00 83.50 72 PHE A C 1
ATOM 556 O O . PHE A 1 72 ? 7.098 8.015 -7.482 1.00 83.50 72 PHE A O 1
ATOM 563 N N . THR A 1 73 ? 6.007 6.058 -7.422 1.00 87.50 73 THR A N 1
ATOM 564 C CA . THR A 1 73 ? 5.176 6.284 -8.613 1.00 87.50 73 THR A CA 1
ATOM 565 C C . THR A 1 73 ? 3.707 6.457 -8.233 1.00 87.50 73 THR A C 1
ATOM 567 O O . THR A 1 73 ? 3.309 6.233 -7.088 1.00 87.50 73 THR A O 1
ATOM 570 N N . GLY A 1 74 ? 2.861 6.799 -9.212 1.00 86.38 74 GLY A N 1
ATOM 571 C CA . GLY A 1 74 ? 1.414 6.918 -9.007 1.00 86.38 74 GLY A CA 1
ATOM 572 C C . GLY A 1 74 ? 0.761 5.670 -8.395 1.00 86.38 74 GLY A C 1
ATOM 573 O O . GLY A 1 74 ? -0.176 5.809 -7.613 1.00 86.38 74 GLY A O 1
ATOM 574 N N . GLN A 1 75 ? 1.274 4.462 -8.674 1.00 88.31 75 GLN A N 1
ATOM 575 C CA . GLN A 1 75 ? 0.752 3.229 -8.071 1.0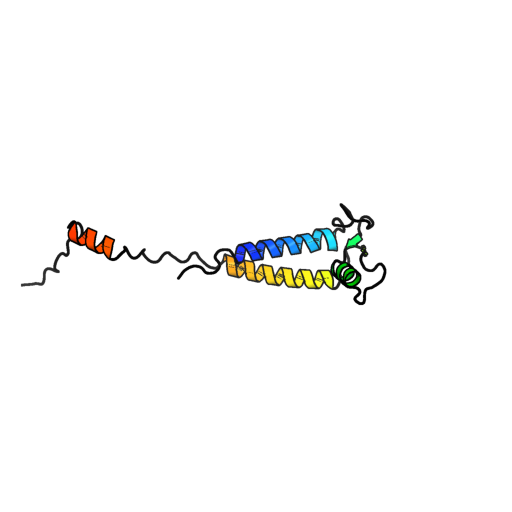0 88.31 75 GLN A CA 1
ATOM 576 C C . GLN A 1 75 ? 0.992 3.198 -6.554 1.00 88.31 75 GLN A C 1
ATOM 578 O O . GLN A 1 75 ? 0.097 2.832 -5.797 1.00 88.31 75 GLN A O 1
ATOM 583 N N . GLU A 1 76 ? 2.174 3.603 -6.089 1.00 89.62 76 GLU A N 1
ATOM 584 C CA . GLU A 1 76 ? 2.493 3.611 -4.657 1.00 89.62 76 GLU A CA 1
ATOM 585 C C . GLU A 1 76 ? 1.791 4.737 -3.917 1.00 89.62 76 GLU A C 1
ATOM 587 O O . GLU A 1 76 ? 1.339 4.516 -2.799 1.00 89.62 76 GLU A O 1
ATOM 592 N N . PHE A 1 77 ? 1.611 5.900 -4.548 1.00 92.00 77 PHE A N 1
ATOM 593 C CA . PHE A 1 77 ? 0.765 6.952 -3.983 1.00 92.00 77 PHE A CA 1
ATOM 594 C C . PHE A 1 77 ? -0.689 6.493 -3.832 1.00 92.00 77 PHE A C 1
ATOM 596 O O . PHE A 1 77 ? -1.289 6.707 -2.779 1.00 92.00 77 PHE A O 1
ATOM 603 N N . ALA A 1 78 ? -1.243 5.801 -4.833 1.00 92.25 78 ALA A N 1
ATOM 604 C CA . ALA A 1 78 ? -2.584 5.230 -4.737 1.00 92.25 78 ALA A CA 1
ATOM 605 C C . ALA A 1 78 ? -2.673 4.168 -3.627 1.00 92.25 78 ALA A C 1
ATOM 607 O O . ALA A 1 78 ? -3.608 4.188 -2.827 1.00 92.25 78 ALA A O 1
ATOM 608 N N . MET A 1 79 ? -1.682 3.275 -3.524 1.00 93.38 79 MET A N 1
ATOM 609 C CA . MET A 1 79 ? -1.626 2.291 -2.438 1.00 93.38 79 MET A CA 1
ATOM 610 C C . MET A 1 79 ? -1.485 2.954 -1.065 1.00 93.38 79 MET A C 1
ATOM 612 O O . MET A 1 79 ? -2.156 2.527 -0.131 1.00 93.38 79 MET A O 1
ATOM 616 N N . ALA A 1 80 ? -0.672 4.005 -0.935 1.00 94.38 80 ALA A N 1
ATOM 617 C CA . ALA A 1 80 ? -0.492 4.740 0.315 1.00 94.38 80 ALA A CA 1
ATOM 618 C C . ALA A 1 80 ? -1.788 5.440 0.740 1.00 94.38 80 ALA A C 1
ATOM 620 O O . ALA A 1 80 ? -2.177 5.374 1.905 1.00 94.38 80 ALA A O 1
ATOM 621 N N . PHE A 1 81 ? -2.504 6.048 -0.206 1.00 96.62 81 PHE A N 1
ATOM 622 C CA . PHE A 1 81 ? -3.812 6.645 0.054 1.00 96.62 81 PHE A CA 1
ATOM 623 C C . PHE A 1 81 ? -4.835 5.603 0.537 1.00 96.62 81 PHE A C 1
ATOM 625 O O . PHE A 1 81 ? -5.528 5.815 1.538 1.00 96.62 81 PHE A O 1
ATOM 632 N N . LEU A 1 82 ? -4.899 4.446 -0.131 1.00 95.38 82 LEU A N 1
ATOM 633 C CA . LEU A 1 82 ? -5.766 3.346 0.290 1.00 95.38 82 LEU A CA 1
ATOM 634 C C . LEU A 1 82 ? -5.362 2.798 1.665 1.00 95.38 82 LEU A C 1
ATOM 636 O O . LEU A 1 82 ? -6.242 2.545 2.480 1.00 95.38 82 LEU A O 1
ATOM 640 N N . MET A 1 83 ? -4.062 2.677 1.942 1.00 96.75 83 MET A N 1
ATOM 641 C CA . MET A 1 83 ? -3.517 2.247 3.235 1.00 96.75 83 MET A CA 1
ATOM 642 C C . MET A 1 83 ? -3.947 3.165 4.376 1.00 96.75 83 MET A C 1
ATOM 644 O O . MET A 1 83 ? -4.369 2.685 5.427 1.00 96.75 83 MET A O 1
ATOM 648 N N . ILE A 1 84 ? -3.866 4.481 4.173 1.00 97.19 84 ILE A N 1
ATOM 649 C CA . ILE A 1 84 ? -4.318 5.465 5.163 1.00 97.19 84 ILE A CA 1
ATOM 650 C C . ILE A 1 84 ? -5.830 5.336 5.379 1.00 97.19 84 ILE A C 1
ATOM 652 O O . ILE A 1 84 ? -6.296 5.318 6.517 1.00 97.19 84 ILE A O 1
ATOM 656 N N . THR A 1 85 ? -6.600 5.185 4.301 1.00 96.81 85 THR A N 1
ATOM 657 C CA . THR A 1 85 ? -8.060 5.037 4.375 1.00 96.81 85 THR A CA 1
ATOM 658 C C . THR A 1 85 ? -8.457 3.780 5.154 1.00 96.81 85 THR A C 1
ATOM 660 O O . THR A 1 85 ? -9.285 3.843 6.066 1.00 96.81 85 THR A O 1
ATOM 663 N N . THR A 1 86 ? -7.840 2.635 4.852 1.00 95.88 86 THR A N 1
ATOM 664 C CA . THR A 1 86 ? -8.103 1.366 5.548 1.00 95.88 86 THR A CA 1
ATOM 665 C C . THR A 1 86 ? -7.633 1.409 6.998 1.00 95.88 86 THR A C 1
ATOM 667 O O . THR A 1 86 ? -8.324 0.876 7.865 1.00 95.88 86 THR A O 1
ATOM 670 N N . LEU A 1 87 ? -6.534 2.109 7.296 1.00 96.12 87 LEU A N 1
ATOM 671 C CA . LEU A 1 87 ? -6.070 2.323 8.667 1.00 96.12 87 LEU A CA 1
ATOM 672 C C . LEU A 1 87 ? -7.082 3.126 9.491 1.00 96.12 87 LEU A C 1
ATOM 674 O O . LEU A 1 87 ? -7.384 2.757 10.625 1.00 96.12 87 LEU A O 1
ATOM 678 N N . VAL A 1 88 ? -7.652 4.195 8.929 1.00 95.50 88 VAL A N 1
ATOM 679 C CA . VAL A 1 88 ? -8.696 4.984 9.604 1.00 95.50 88 VAL A CA 1
ATOM 680 C C . VAL A 1 88 ? -9.925 4.118 9.894 1.00 95.50 88 VAL A C 1
ATOM 682 O O . VAL A 1 88 ? -10.421 4.115 11.024 1.00 95.50 88 VAL A O 1
ATOM 685 N N . ILE A 1 89 ? -10.377 3.325 8.917 1.00 92.94 89 ILE A N 1
ATOM 686 C CA . ILE A 1 89 ? -11.490 2.378 9.100 1.00 92.94 89 ILE A CA 1
ATOM 687 C C . ILE A 1 89 ? -11.155 1.354 10.190 1.00 92.94 89 ILE A C 1
ATOM 689 O O . ILE A 1 89 ? -12.005 1.057 11.030 1.00 92.94 89 ILE A O 1
ATOM 693 N N . ALA A 1 90 ? -9.921 0.846 10.218 1.00 92.69 90 ALA A N 1
ATOM 694 C CA . ALA A 1 90 ? -9.458 -0.082 11.240 1.00 92.69 90 ALA A CA 1
ATOM 695 C C . ALA A 1 90 ? -9.526 0.540 12.637 1.00 92.69 90 ALA A C 1
ATOM 697 O O . ALA A 1 90 ? -10.100 -0.059 13.544 1.00 92.69 90 ALA A O 1
ATOM 698 N N . ILE A 1 91 ? -9.014 1.762 12.806 1.00 91.06 91 ILE A N 1
ATOM 699 C CA . ILE A 1 91 ? -9.040 2.483 14.085 1.00 91.06 91 ILE A CA 1
ATOM 700 C C . ILE A 1 91 ? -10.483 2.684 14.561 1.00 91.06 91 ILE A C 1
ATOM 702 O O . ILE A 1 91 ? -10.783 2.422 15.726 1.00 91.06 91 ILE A O 1
ATOM 706 N N . ILE A 1 92 ? -11.388 3.113 13.678 1.00 90.19 92 ILE A N 1
ATOM 707 C CA . ILE A 1 92 ? -12.804 3.306 14.021 1.00 90.19 92 ILE A CA 1
ATOM 708 C C . ILE A 1 92 ? -13.460 1.964 14.372 1.00 90.19 92 ILE A C 1
ATOM 710 O O . ILE A 1 92 ? -14.125 1.854 15.401 1.00 90.19 92 ILE A O 1
ATOM 714 N N . GLY A 1 93 ? -13.252 0.933 13.551 1.00 86.06 93 GLY A N 1
ATOM 715 C CA . GLY A 1 93 ? -13.855 -0.388 13.722 1.00 86.06 93 GLY A CA 1
ATOM 716 C C . GLY A 1 93 ? -13.353 -1.138 14.957 1.00 86.06 93 GLY A C 1
ATOM 717 O O . GLY A 1 93 ? -14.133 -1.837 15.594 1.00 86.06 93 GLY A O 1
ATOM 718 N N . LEU A 1 94 ? -12.083 -0.970 15.335 1.00 84.88 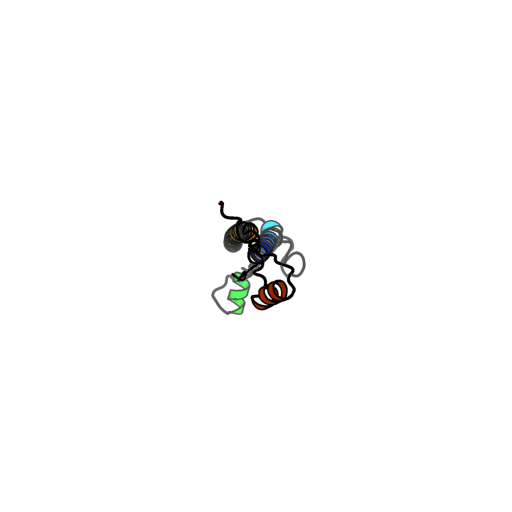94 LEU A N 1
ATOM 719 C CA . LEU A 1 94 ? -11.514 -1.545 16.561 1.00 84.88 94 LEU A CA 1
ATOM 720 C C . LEU A 1 94 ? -11.986 -0.811 17.823 1.00 84.88 94 LEU A C 1
ATOM 722 O O . LEU A 1 94 ? -12.041 -1.410 18.893 1.00 84.88 94 LEU A O 1
ATOM 726 N N . ARG A 1 95 ? -12.341 0.476 17.709 1.00 80.81 95 ARG A N 1
ATOM 727 C CA . ARG A 1 95 ? -12.889 1.274 18.818 1.00 80.81 95 ARG A CA 1
ATOM 728 C C . ARG A 1 95 ? -14.368 1.005 19.096 1.00 80.81 95 ARG A C 1
ATOM 730 O O . ARG A 1 95 ? -14.846 1.402 20.158 1.00 80.81 95 ARG A O 1
ATOM 737 N N . GLN A 1 96 ? -15.104 0.361 18.186 1.00 66.00 96 GLN A N 1
ATOM 738 C CA . GLN A 1 96 ? -16.489 -0.032 18.451 1.00 66.00 96 GLN A CA 1
ATOM 739 C C . GLN A 1 96 ? -16.508 -1.051 19.602 1.00 66.00 96 GLN A C 1
ATOM 741 O O . GLN A 1 96 ? -16.124 -2.207 19.431 1.00 66.00 96 GLN A O 1
ATOM 746 N N . ARG A 1 97 ? -16.926 -0.596 20.795 1.00 56.41 97 ARG A N 1
ATOM 747 C CA . ARG A 1 97 ? -17.022 -1.414 22.014 1.00 56.41 97 ARG A CA 1
ATOM 748 C C . ARG A 1 97 ? -17.816 -2.700 21.760 1.00 56.41 97 ARG A C 1
ATOM 750 O O . ARG A 1 97 ? -18.702 -2.757 20.903 1.00 56.41 97 ARG A O 1
ATOM 757 N N . GLU A 1 98 ? -17.501 -3.737 22.534 1.00 56.88 98 GLU A N 1
ATOM 758 C CA . GLU A 1 98 ? -18.439 -4.833 22.791 1.00 56.88 98 GLU A CA 1
ATOM 759 C C . GLU A 1 98 ? -19.797 -4.232 23.111 1.00 56.88 98 GLU A C 1
ATOM 761 O O . GLU A 1 98 ? -19.897 -3.334 23.949 1.00 56.88 98 GLU A O 1
ATOM 766 N N . SER A 1 99 ? -20.825 -4.642 22.356 1.00 53.53 99 SER A N 1
ATOM 767 C CA . SER A 1 99 ? -22.188 -4.400 22.796 1.00 53.53 99 SER A CA 1
ATOM 768 C C . SER A 1 99 ? -22.228 -4.996 24.186 1.00 53.53 99 SER A C 1
ATOM 770 O O . SER A 1 99 ? -22.063 -6.206 24.317 1.00 53.53 99 SER A O 1
ATOM 772 N N . ILE A 1 100 ? -22.334 -4.142 25.204 1.00 50.56 100 ILE A N 1
ATOM 773 C CA . ILE A 1 100 ? -22.681 -4.580 26.546 1.00 50.56 100 ILE A CA 1
ATOM 774 C C . ILE A 1 100 ? -23.882 -5.484 26.315 1.00 50.56 100 ILE A C 1
ATOM 776 O O . ILE A 1 100 ? -24.878 -5.011 25.756 1.00 50.56 100 ILE A O 1
ATOM 780 N N . ASP A 1 101 ? -23.742 -6.775 26.614 1.00 56.25 101 ASP A N 1
ATOM 781 C CA . ASP A 1 101 ? -24.894 -7.654 26.686 1.00 56.25 101 ASP A CA 1
ATOM 782 C C . ASP A 1 101 ? -25.789 -6.997 27.730 1.00 56.25 101 ASP A C 1
ATOM 784 O O . ASP A 1 101 ? -25.527 -7.031 28.933 1.00 56.25 101 ASP A O 1
ATOM 788 N N . GLY A 1 102 ? -26.785 -6.247 27.249 1.00 58.09 102 GLY A N 1
ATOM 789 C CA . GLY A 1 102 ? -27.853 -5.764 28.100 1.00 58.09 102 GLY A CA 1
ATOM 790 C C . GLY A 1 102 ? -28.419 -6.995 28.794 1.00 58.09 102 GLY A C 1
ATOM 791 O O . GLY A 1 102 ? -28.460 -8.046 28.146 1.00 58.09 102 GLY A O 1
ATOM 792 N N . PRO A 1 103 ? -28.796 -6.885 30.083 1.00 56.06 103 PRO A N 1
ATOM 793 C CA . PRO A 1 103 ? -29.114 -8.024 30.935 1.00 56.06 103 PRO A CA 1
ATOM 794 C C . PRO A 1 103 ? -29.917 -9.025 30.125 1.00 56.06 103 PRO A C 1
ATOM 796 O O . PRO A 1 103 ? -30.984 -8.672 29.611 1.00 56.06 103 PRO A O 1
ATOM 799 N N . SER A 1 104 ? -29.331 -10.209 29.921 1.00 59.41 104 SER A N 1
ATOM 800 C CA . SER A 1 104 ? -29.935 -11.290 29.157 1.00 59.41 104 SER A CA 1
ATOM 801 C C . SER A 1 104 ? -31.358 -11.421 29.667 1.00 59.41 104 SER A C 1
ATOM 803 O O . SER A 1 104 ? -31.559 -11.795 30.825 1.00 59.41 104 SER A O 1
ATOM 805 N N . LYS A 1 105 ? -32.339 -10.999 28.856 1.00 58.59 105 LYS A N 1
ATOM 806 C CA . LYS A 1 105 ? -33.741 -11.120 29.233 1.00 58.59 105 LYS A CA 1
ATOM 807 C C . LYS A 1 105 ? -33.969 -12.610 29.360 1.00 58.59 105 LYS A C 1
ATOM 809 O O . LYS A 1 105 ? -34.019 -13.313 28.356 1.00 58.59 105 LYS A O 1
ATOM 814 N N . MET A 1 106 ? -34.001 -13.075 30.603 1.00 61.06 106 MET A N 1
ATOM 815 C CA . MET A 1 106 ? -34.359 -14.437 30.942 1.00 61.06 106 MET A CA 1
ATOM 816 C C . MET A 1 106 ? -35.640 -14.740 30.165 1.00 61.06 106 MET A C 1
ATOM 818 O O . MET A 1 106 ? -36.555 -13.911 30.186 1.00 61.06 106 MET A O 1
ATOM 822 N N . SER A 1 107 ? -35.632 -15.821 29.379 1.00 66.94 107 SER A N 1
ATOM 823 C CA . SER A 1 107 ? -36.770 -16.215 28.544 1.00 66.94 107 SER A CA 1
ATOM 824 C C . SER A 1 107 ? -38.058 -16.142 29.367 1.00 66.94 107 SER A C 1
ATOM 826 O O . SER A 1 107 ? -38.043 -16.435 30.563 1.00 66.94 107 SER A O 1
ATOM 828 N N . ALA A 1 108 ? -39.170 -15.742 28.749 1.00 65.56 108 ALA A N 1
ATOM 829 C CA . ALA A 1 108 ? -40.462 -15.698 29.433 1.00 65.56 108 ALA A CA 1
ATOM 830 C C . ALA A 1 108 ? -40.797 -17.052 30.088 1.00 65.56 108 ALA A C 1
ATOM 832 O O . ALA A 1 108 ? -41.376 -17.082 31.171 1.00 65.56 108 ALA A O 1
ATOM 833 N N . ASP A 1 109 ? -40.340 -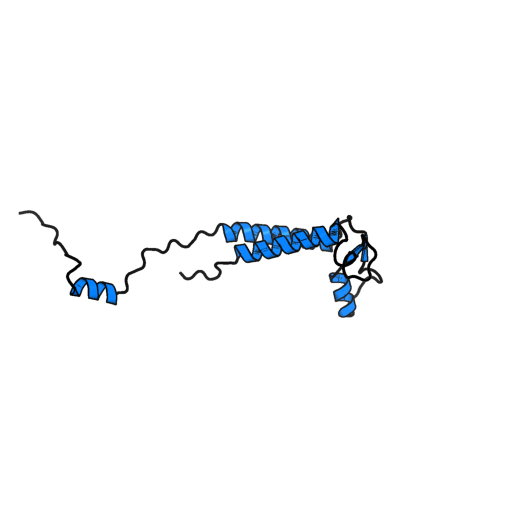18.149 29.482 1.00 70.38 109 ASP A N 1
ATOM 834 C CA . ASP A 1 109 ? -40.510 -19.500 30.011 1.00 70.38 109 ASP A CA 1
ATOM 835 C C . ASP A 1 109 ? -39.661 -19.736 31.265 1.00 70.38 109 ASP A C 1
ATOM 837 O O . ASP A 1 109 ? -40.180 -20.221 32.262 1.00 70.38 109 ASP A O 1
ATOM 841 N N . SER A 1 110 ? -38.395 -19.302 31.287 1.00 70.12 110 SER A N 1
ATOM 842 C CA . SER A 1 110 ? -37.544 -19.438 32.478 1.00 70.12 110 SER A CA 1
ATOM 843 C C . SER A 1 110 ? -37.893 -18.444 33.591 1.00 70.12 110 SER A C 1
ATOM 845 O O . SER A 1 110 ? -37.675 -18.737 34.765 1.00 70.12 110 SER A O 1
ATOM 847 N N . GLN A 1 111 ? -38.499 -17.297 33.262 1.00 66.69 111 GLN A N 1
ATOM 848 C CA . GLN A 1 111 ? -39.156 -16.425 34.247 1.00 66.69 111 GLN A CA 1
ATOM 849 C C . GLN A 1 111 ? -40.371 -17.105 34.870 1.00 66.69 111 GLN A C 1
ATOM 851 O O . GLN A 1 111 ? -40.543 -17.065 36.087 1.00 66.69 111 GLN A O 1
ATOM 856 N N . ARG A 1 112 ? -41.199 -17.751 34.049 1.00 68.81 112 ARG A N 1
ATOM 857 C CA . ARG A 1 112 ? -42.388 -18.466 34.506 1.00 68.81 112 ARG A CA 1
ATOM 858 C C . ARG A 1 112 ? -42.030 -19.671 35.373 1.00 68.81 112 ARG A C 1
ATOM 860 O O . ARG A 1 112 ? -42.619 -19.836 36.431 1.00 68.81 112 ARG A O 1
ATOM 867 N N . GLU A 1 113 ? -41.008 -20.429 35.002 1.00 73.75 113 GLU A N 1
ATOM 868 C CA . GLU A 1 113 ? -40.514 -21.581 35.765 1.00 73.75 113 GLU A CA 1
ATOM 869 C C . GLU A 1 113 ? -39.903 -21.167 37.125 1.00 73.75 113 GLU A C 1
ATOM 871 O O . GLU A 1 113 ? -40.043 -21.868 38.126 1.00 73.75 113 GLU A O 1
ATOM 876 N N . GLN A 1 114 ? -39.298 -19.976 37.222 1.00 70.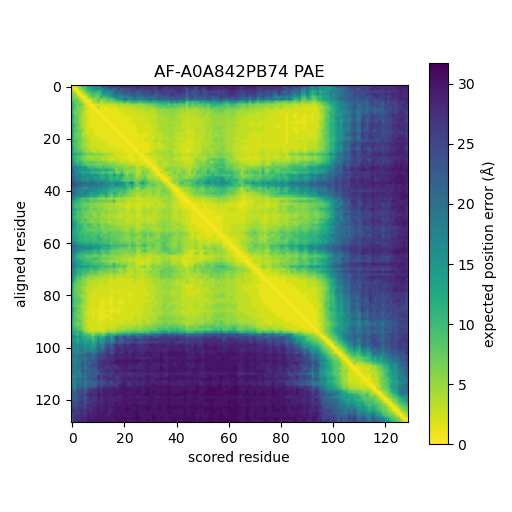56 114 GLN A N 1
ATOM 877 C CA . GLN A 1 114 ? -38.827 -19.415 38.501 1.00 70.56 114 GLN A CA 1
ATOM 878 C C . GLN A 1 114 ? -39.952 -18.863 39.388 1.00 70.56 114 GLN A C 1
ATOM 880 O O . GLN A 1 114 ? -39.857 -18.916 40.616 1.00 70.56 114 GLN A O 1
ATOM 885 N N . LEU A 1 115 ? -41.027 -18.357 38.778 1.00 68.31 115 LEU A N 1
ATOM 886 C CA . LEU A 1 115 ? -42.244 -17.961 39.491 1.00 68.31 115 LEU A CA 1
ATOM 887 C C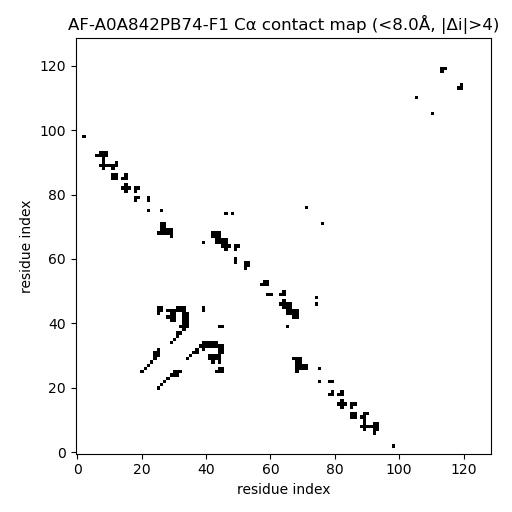 . LEU A 1 115 ? -43.016 -19.190 39.993 1.00 68.31 115 LEU A C 1
ATOM 889 O O . LEU A 1 115 ? -43.498 -19.189 41.123 1.00 68.31 115 LEU A O 1
ATOM 893 N N . GLU A 1 116 ? -43.089 -20.249 39.185 1.00 69.81 116 GLU A N 1
ATOM 894 C CA . GLU A 1 116 ? -43.755 -21.512 39.525 1.00 69.81 116 GLU A CA 1
ATOM 895 C C . GLU A 1 116 ? -42.941 -22.350 40.531 1.00 69.81 116 GLU A C 1
ATOM 897 O O . GLU A 1 116 ? -43.527 -22.998 41.395 1.00 69.81 116 GLU A O 1
ATOM 902 N N . SER A 1 117 ? -41.602 -22.278 40.509 1.00 72.12 117 SER A N 1
ATOM 903 C CA . SER A 1 117 ? -40.733 -22.928 41.512 1.00 72.12 117 SER A CA 1
ATOM 904 C C . SER A 1 117 ? -40.647 -22.181 42.852 1.00 72.12 117 SER A C 1
ATOM 906 O O . SER A 1 117 ? -39.976 -22.644 43.776 1.00 72.12 117 SER A O 1
ATOM 908 N N . GLY A 1 118 ? -41.328 -21.036 42.989 1.00 60.78 118 GLY A N 1
ATOM 909 C CA . GLY A 1 118 ? -41.427 -20.288 44.246 1.00 60.78 118 GLY A CA 1
ATOM 910 C C . GLY A 1 118 ? -40.133 -19.598 44.696 1.00 60.78 118 GLY A C 1
ATOM 911 O O . GLY A 1 118 ? -40.075 -19.096 45.817 1.00 60.78 118 GLY A O 1
ATOM 912 N N . GLN A 1 119 ? -39.099 -19.543 43.848 1.00 59.03 119 GLN A N 1
ATOM 913 C CA . GLN A 1 119 ? -37.824 -18.885 44.170 1.00 59.03 119 GLN A CA 1
ATOM 914 C C . GLN A 1 119 ? -37.908 -17.351 44.181 1.00 59.03 119 GLN A C 1
ATOM 916 O O . GLN A 1 119 ? -37.040 -16.696 44.758 1.00 59.03 119 GLN A O 1
ATOM 921 N N . VAL A 1 120 ? -38.947 -16.766 43.581 1.00 55.78 120 VAL A N 1
ATOM 922 C CA . VAL A 1 120 ? -39.160 -15.314 43.558 1.00 55.78 120 VAL A CA 1
ATOM 923 C C . VAL A 1 120 ? -40.295 -14.957 44.519 1.00 55.78 120 VAL A C 1
ATOM 925 O O . VAL A 1 120 ? -41.472 -15.054 44.174 1.00 55.78 120 VAL A O 1
ATOM 928 N N . SER A 1 121 ? -39.958 -14.532 45.741 1.00 54.53 121 SER A N 1
ATOM 929 C CA . SER A 1 121 ? -40.954 -13.988 46.66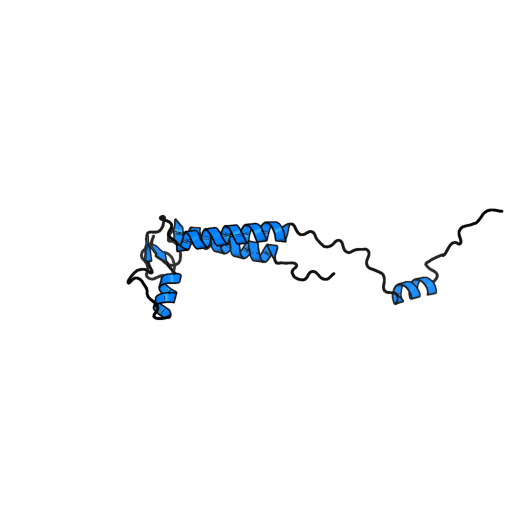3 1.00 54.53 121 SER A CA 1
ATOM 930 C C . SER A 1 121 ? -41.364 -12.586 46.206 1.00 54.53 121 SER A C 1
ATOM 932 O O . SER A 1 121 ? -40.608 -11.617 46.285 1.00 54.53 121 SER A O 1
ATOM 934 N N . VAL A 1 122 ? -42.595 -12.454 45.713 1.00 56.81 122 VAL A N 1
ATOM 935 C CA . VAL A 1 122 ? -43.215 -11.139 45.528 1.00 56.81 122 VAL A CA 1
ATOM 936 C C . VAL A 1 122 ? -43.667 -10.666 46.907 1.00 56.81 122 VAL A C 1
ATOM 938 O O . VAL A 1 122 ? -44.827 -10.817 47.291 1.00 56.81 122 VAL A O 1
ATOM 941 N N . SER A 1 123 ? -42.732 -10.141 47.699 1.00 53.38 123 SER A N 1
ATOM 942 C CA . SER A 1 123 ? -43.072 -9.457 48.944 1.00 53.38 123 SER A CA 1
ATOM 943 C C . SER A 1 123 ? -43.913 -8.234 48.596 1.00 53.38 123 SER A C 1
ATOM 945 O O . SER A 1 123 ? -43.418 -7.242 48.060 1.00 53.38 123 SER A O 1
ATOM 947 N N . ARG A 1 124 ? -45.216 -8.330 48.871 1.00 56.34 124 ARG A N 1
ATOM 948 C CA . ARG A 1 124 ? -46.156 -7.210 48.811 1.00 56.34 124 ARG A CA 1
ATOM 949 C C . ARG A 1 124 ? -45.561 -6.075 49.656 1.00 56.34 124 ARG A C 1
ATOM 951 O O . ARG A 1 124 ? -45.224 -6.339 50.812 1.00 56.34 124 ARG A O 1
ATOM 958 N N . PRO A 1 125 ? -45.398 -4.847 49.128 1.00 51.59 125 PRO A N 1
ATOM 959 C CA . PRO A 1 125 ? -44.947 -3.732 49.945 1.00 51.59 125 PRO A CA 1
ATOM 960 C C . PRO A 1 125 ? -45.907 -3.614 51.127 1.00 51.59 125 PRO A C 1
ATOM 962 O O . PRO A 1 125 ? -47.113 -3.463 50.924 1.00 51.59 125 PRO A O 1
ATOM 965 N N . GLY A 1 126 ? -45.380 -3.777 52.340 1.00 51.25 126 GLY A N 1
ATOM 966 C CA . GLY A 1 126 ? -46.126 -3.592 53.577 1.00 51.25 126 GLY A CA 1
ATOM 967 C C . GLY A 1 126 ? -46.557 -2.136 53.670 1.00 51.25 126 GLY A C 1
ATOM 968 O O . GLY A 1 126 ? -45.805 -1.292 54.148 1.00 51.25 126 GLY A O 1
ATOM 969 N N . GLY A 1 127 ? -47.737 -1.848 53.126 1.00 48.44 127 GLY A N 1
ATOM 970 C CA . GLY A 1 127 ? -48.418 -0.573 53.261 1.00 48.44 127 GLY A CA 1
ATOM 971 C C . GLY A 1 127 ? -48.942 -0.425 54.684 1.00 48.44 127 GLY A C 1
ATOM 972 O O . GLY A 1 127 ? -49.548 -1.343 55.225 1.00 48.44 127 GLY A O 1
ATOM 973 N N . LEU A 1 128 ? -48.628 0.732 55.254 1.00 48.78 128 LEU A N 1
ATOM 974 C CA . LEU A 1 128 ? -48.939 1.221 56.591 1.00 48.78 128 LEU A CA 1
ATOM 975 C C . LEU A 1 128 ? -50.428 1.097 56.972 1.00 48.78 128 LEU A C 1
ATOM 977 O O . LEU A 1 128 ? -51.287 1.386 56.141 1.00 48.78 128 LEU A O 1
ATOM 981 N N . SER A 1 129 ? -50.640 0.807 58.268 1.00 46.34 129 SER A N 1
ATOM 982 C CA . SER A 1 129 ? -51.859 0.945 59.105 1.00 46.34 129 SER A CA 1
ATOM 983 C C . SER A 1 129 ? -53.106 0.152 58.723 1.00 46.34 129 SER A C 1
ATOM 985 O O . SER A 1 129 ? -53.720 0.464 57.684 1.00 46.34 129 SER A O 1
#

pLDDT: mean 78.9, std 15.05, range [45.75, 97.19]

Mean predicted aligned error: 13.86 Å

Sequence (129 aa):
MERRYPNIGKLALLISISQFLGILLNGILGLFPAGLIGSGSRGQKFHILQYIRQSLNLPYKEGGFWSDAGSFTGQEFAMAFLMITTLVIAIIGLRQRESIDGPSKMSADSQREQLESGQVSVSRPGGLS

Radius of gyration: 29.2 Å; Cα contacts (8 Å, |Δi|>4): 141; chains: 1; bounding box: 69×30×83 Å

Foldseek 3Di:
DDDPPLCLLVVLLVLLVVLVCLCVCAAAQVCPPQVPPDPHDGQKHADVVLVVCVVVVHDHDVVVGIDGHRDDDPVNVVSVVSSVVSNVSNVVSVPPDDPPPDPPPQPPVNVVVCVVVVVDDPPDPPDDD

Solvent-accessible surface area (backbone atoms only — not comparable to full-atom values): 7356 Å² total; per-residue (Å²): 130,82,75,91,64,87,52,54,10,60,52,26,37,53,52,19,51,51,39,49,48,46,41,46,36,15,43,49,55,1,41,40,46,18,52,73,80,42,97,46,57,75,43,18,18,66,35,64,70,40,50,51,25,51,77,68,73,40,96,55,60,88,76,50,40,56,43,69,31,62,61,87,48,72,70,49,53,52,44,50,53,51,24,54,53,27,39,52,50,10,56,56,42,63,64,58,68,80,76,74,78,63,78,76,75,67,49,73,65,61,49,48,51,38,54,73,67,60,77,60,77,80,75,71,80,87,74,82,133

Nearest PDB structures (foldseek):
  5hej-assembly1_C  TM=2.917E-01  e=5.651E+00  Dickeya dadantii 3937